Protein AF-A0AAU7VN62-F1 (afdb_monomer)

Solvent-accessible surface area (backbone atoms only — not comparable to full-atom values): 5096 Å² total; per-residue (Å²): 115,74,67,59,61,48,51,53,51,51,59,72,43,40,69,59,53,56,62,62,41,70,81,49,58,81,85,50,36,66,60,52,51,51,50,53,53,51,50,52,51,48,33,44,75,71,55,77,43,69,92,66,53,73,66,59,46,48,52,52,53,56,58,50,48,59,63,36,71,80,62,66,93,66,63,80,69,55,67,66,62,74,74,108

Structure (mmCIF, N/CA/C/O backbone):
data_AF-A0AAU7VN62-F1
#
_entry.id   AF-A0AAU7VN62-F1
#
loop_
_atom_site.group_PDB
_atom_site.id
_atom_site.type_symbol
_atom_site.label_atom_id
_atom_site.label_alt_id
_atom_site.label_comp_id
_atom_site.label_asym_id
_atom_site.label_entity_id
_atom_site.label_seq_id
_atom_site.pdbx_PDB_ins_code
_atom_site.Cartn_x
_atom_site.Cartn_y
_atom_site.Cartn_z
_atom_site.occupancy
_atom_site.B_iso_or_equiv
_atom_site.auth_seq_id
_atom_site.auth_comp_id
_atom_site.auth_asym_id
_atom_site.auth_atom_id
_atom_site.pdbx_PDB_model_num
ATOM 1 N N . MET A 1 1 ? -6.901 -1.332 -22.812 1.00 53.53 1 MET A N 1
ATOM 2 C CA . MET A 1 1 ? -5.954 -2.416 -22.452 1.00 53.53 1 MET A CA 1
ATOM 3 C C . MET A 1 1 ? -5.222 -2.148 -21.137 1.00 53.53 1 MET A C 1
ATOM 5 O O . MET A 1 1 ? -5.276 -3.018 -20.285 1.00 53.53 1 MET A O 1
ATOM 9 N N . LEU A 1 2 ? -4.600 -0.977 -20.921 1.00 58.88 2 LEU A N 1
ATOM 10 C CA . LEU A 1 2 ? -3.851 -0.695 -19.678 1.00 58.88 2 LEU A CA 1
ATOM 11 C C . LEU A 1 2 ? -4.726 -0.635 -18.407 1.00 58.88 2 LEU A C 1
ATOM 13 O O . LEU A 1 2 ? -4.311 -1.100 -17.352 1.00 58.88 2 LEU A O 1
ATOM 17 N N . GLU A 1 3 ? -5.941 -0.090 -18.514 1.00 64.06 3 GLU A N 1
ATOM 18 C CA . GLU A 1 3 ? -6.861 0.050 -17.373 1.00 64.06 3 GLU A CA 1
ATOM 19 C C . GLU A 1 3 ? -7.359 -1.301 -16.836 1.00 64.06 3 GLU A C 1
ATOM 21 O O . GLU A 1 3 ? -7.503 -1.458 -15.628 1.00 64.06 3 GLU A O 1
ATOM 26 N N . GLY A 1 4 ? -7.547 -2.297 -17.710 1.00 71.56 4 GLY A N 1
ATOM 27 C CA . GLY A 1 4 ? -8.014 -3.631 -17.317 1.00 71.56 4 GLY A CA 1
ATOM 28 C C . GLY A 1 4 ? -6.997 -4.383 -16.458 1.00 71.56 4 GLY A C 1
ATOM 29 O O . GLY A 1 4 ? -7.343 -4.876 -15.392 1.00 71.56 4 GLY A O 1
ATOM 30 N N . VAL A 1 5 ? -5.724 -4.375 -16.868 1.00 71.12 5 VAL A N 1
ATOM 31 C CA . VAL A 1 5 ? -4.621 -5.006 -16.116 1.00 71.12 5 VAL A CA 1
ATOM 32 C C . VAL A 1 5 ? -4.439 -4.352 -14.742 1.00 71.12 5 VAL A C 1
ATOM 34 O O . VAL A 1 5 ? -4.093 -5.009 -13.763 1.00 71.12 5 VAL A O 1
ATOM 37 N N . PHE A 1 6 ? -4.681 -3.043 -14.651 1.00 72.50 6 PHE A N 1
ATOM 38 C CA . PHE A 1 6 ? -4.568 -2.315 -13.394 1.00 72.50 6 PHE A CA 1
ATOM 39 C C . PHE A 1 6 ? -5.705 -2.653 -12.419 1.00 72.50 6 PHE A C 1
ATOM 41 O O . PHE A 1 6 ? -5.441 -2.896 -11.242 1.00 72.50 6 PHE A O 1
ATOM 48 N N . MET A 1 7 ? -6.952 -2.699 -12.897 1.00 79.00 7 MET A N 1
ATOM 49 C CA . MET A 1 7 ? -8.095 -3.099 -12.067 1.00 79.00 7 MET A CA 1
ATOM 50 C C . MET A 1 7 ? -7.935 -4.533 -11.561 1.00 79.00 7 MET A C 1
ATOM 52 O O . MET A 1 7 ? -8.108 -4.785 -10.376 1.00 79.00 7 MET A O 1
ATOM 56 N N . GLU A 1 8 ? -7.456 -5.435 -12.415 1.00 80.94 8 GLU A N 1
ATOM 57 C CA . GLU A 1 8 ? -7.152 -6.814 -12.033 1.00 80.94 8 GLU A CA 1
ATOM 58 C C . GLU A 1 8 ? -6.052 -6.889 -10.954 1.00 80.94 8 GLU A C 1
ATOM 60 O O . GLU A 1 8 ? -6.117 -7.698 -10.028 1.00 80.94 8 GLU A O 1
ATOM 65 N N . ALA A 1 9 ? -5.048 -6.008 -11.006 1.00 78.12 9 ALA A N 1
ATOM 66 C CA . ALA A 1 9 ? -4.037 -5.910 -9.954 1.00 78.12 9 ALA A CA 1
ATOM 67 C C . ALA A 1 9 ? -4.620 -5.395 -8.624 1.00 78.12 9 ALA A C 1
ATOM 69 O O . ALA A 1 9 ? -4.260 -5.913 -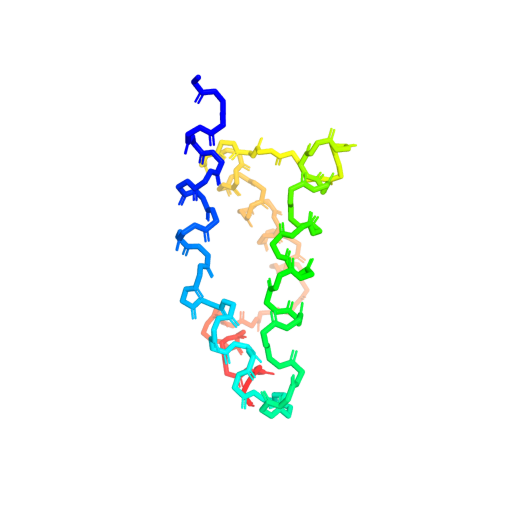7.565 1.00 78.12 9 ALA A O 1
ATOM 70 N N . ILE A 1 10 ? -5.514 -4.401 -8.661 1.00 83.00 10 ILE A N 1
ATOM 71 C CA . ILE A 1 10 ? -6.232 -3.903 -7.474 1.00 83.00 10 ILE A CA 1
ATOM 72 C C . ILE A 1 10 ? -7.099 -5.008 -6.865 1.00 83.00 10 ILE A C 1
ATOM 74 O O . ILE A 1 10 ? -7.042 -5.212 -5.651 1.00 83.00 10 ILE A O 1
ATOM 78 N N . ASP A 1 11 ? -7.825 -5.760 -7.689 1.00 86.00 11 ASP A N 1
ATOM 79 C CA . ASP A 1 11 ? -8.677 -6.866 -7.245 1.00 86.00 11 ASP A CA 1
ATOM 80 C C . ASP A 1 11 ? -7.847 -7.977 -6.588 1.00 86.00 11 ASP A C 1
ATOM 82 O O . ASP A 1 11 ? -8.179 -8.464 -5.507 1.00 86.00 11 ASP A O 1
ATOM 86 N N . ASN A 1 12 ? -6.682 -8.299 -7.154 1.00 85.62 12 ASN A N 1
ATOM 87 C CA . ASN A 1 12 ? -5.736 -9.236 -6.543 1.00 85.62 12 ASN A CA 1
ATOM 88 C C . ASN A 1 12 ? -5.166 -8.738 -5.198 1.00 85.62 12 ASN A C 1
ATOM 90 O O . ASN A 1 12 ?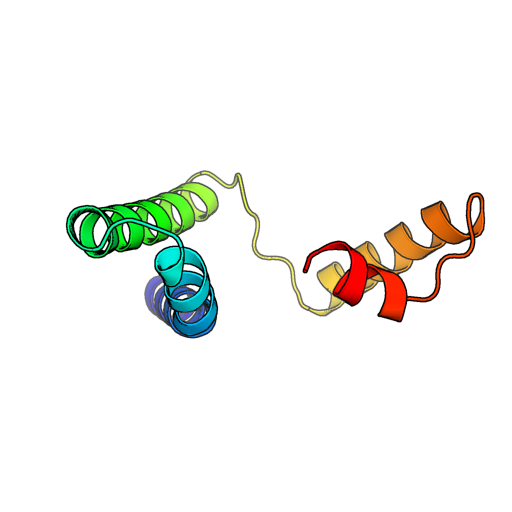 -4.785 -9.539 -4.340 1.00 85.62 12 ASN A O 1
ATOM 94 N N . MET A 1 13 ? -5.093 -7.420 -4.989 1.00 83.56 13 MET A N 1
ATOM 95 C CA . MET A 1 13 ? -4.655 -6.810 -3.728 1.00 83.56 13 MET A CA 1
ATOM 96 C C . MET A 1 13 ? -5.785 -6.684 -2.695 1.00 83.56 13 MET A C 1
ATOM 98 O O . MET A 1 13 ? -5.506 -6.546 -1.499 1.00 83.56 13 MET A O 1
ATOM 102 N N . GLU A 1 14 ? -7.044 -6.778 -3.121 1.00 86.44 14 GLU A N 1
ATOM 103 C CA . GLU A 1 14 ? -8.233 -6.555 -2.300 1.00 86.44 14 GLU A CA 1
ATOM 104 C C . GLU A 1 14 ? -8.291 -7.422 -1.024 1.00 86.44 14 GLU A C 1
ATOM 106 O O . GLU A 1 14 ? -8.541 -6.867 0.052 1.00 86.44 14 GLU A O 1
ATOM 111 N N . PRO A 1 15 ? -7.964 -8.734 -1.048 1.00 88.50 15 PRO A N 1
ATOM 112 C CA . PRO A 1 15 ? -7.956 -9.558 0.164 1.00 88.50 15 PRO A CA 1
ATOM 113 C C . PRO A 1 15 ? -6.974 -9.042 1.221 1.00 88.50 15 PRO A C 1
ATOM 115 O O . PRO A 1 15 ? -7.226 -9.120 2.427 1.00 88.50 15 PRO A O 1
ATOM 118 N N . LYS A 1 16 ? -5.843 -8.489 0.774 1.00 87.50 16 LYS A N 1
ATOM 119 C CA . LYS A 1 16 ? -4.807 -7.948 1.653 1.00 87.50 16 LYS A CA 1
ATOM 120 C C . LYS A 1 16 ? -5.226 -6.598 2.230 1.00 87.50 16 LYS A C 1
ATOM 122 O O . LYS A 1 16 ? -5.031 -6.383 3.423 1.00 87.50 16 LYS A O 1
ATOM 127 N N . ILE A 1 17 ? -5.846 -5.740 1.416 1.00 87.25 17 ILE A N 1
ATOM 128 C CA . ILE A 1 17 ? -6.409 -4.451 1.850 1.00 87.25 17 ILE A CA 1
ATOM 129 C C . ILE A 1 17 ? -7.485 -4.686 2.918 1.00 87.25 17 ILE A C 1
ATOM 131 O O . ILE A 1 17 ? -7.374 -4.159 4.024 1.00 87.25 17 ILE A O 1
ATOM 135 N N . LYS A 1 18 ? -8.460 -5.564 2.645 1.00 86.94 18 LYS A N 1
ATOM 136 C CA . LYS A 1 18 ? -9.538 -5.909 3.588 1.00 86.94 18 LYS A CA 1
ATOM 137 C C . LYS A 1 18 ? -8.997 -6.464 4.906 1.00 86.94 18 LYS A C 1
ATOM 139 O O . LYS A 1 18 ? -9.443 -6.060 5.977 1.00 86.94 18 LYS A O 1
ATOM 144 N N . LYS A 1 19 ? -7.978 -7.333 4.853 1.00 89.94 19 LYS A N 1
ATOM 145 C CA . LYS A 1 19 ? -7.317 -7.849 6.062 1.00 89.94 19 LYS A CA 1
ATOM 146 C C . LYS A 1 19 ? -6.674 -6.735 6.895 1.00 89.94 19 LYS A C 1
ATOM 148 O O . LYS A 1 19 ? -6.769 -6.776 8.117 1.00 89.94 19 LYS A O 1
ATOM 153 N N . SER A 1 20 ? -6.035 -5.754 6.259 1.00 85.62 20 SER A N 1
ATOM 154 C CA . SER A 1 20 ? -5.409 -4.618 6.949 1.00 85.62 20 SER A CA 1
ATOM 155 C C . SER A 1 20 ? -6.427 -3.655 7.574 1.00 85.62 20 SER A C 1
ATOM 157 O O . SER A 1 20 ? -6.164 -3.121 8.649 1.00 85.62 20 SER A O 1
ATOM 159 N N . LEU A 1 21 ? -7.597 -3.482 6.954 1.00 90.50 21 LEU A N 1
ATOM 160 C CA . LEU A 1 21 ? -8.681 -2.619 7.445 1.00 90.50 21 LEU A CA 1
ATOM 161 C C . LEU A 1 21 ? -9.437 -3.199 8.649 1.00 90.50 21 LEU A C 1
ATOM 163 O O . LEU A 1 21 ? -10.115 -2.474 9.368 1.00 90.50 21 LEU A O 1
ATOM 167 N N . ASN A 1 22 ? -9.308 -4.495 8.937 1.00 88.94 22 ASN A N 1
ATOM 168 C CA . ASN A 1 22 ? -9.937 -5.075 10.128 1.00 88.94 22 ASN A CA 1
ATOM 169 C C . ASN A 1 22 ? -9.397 -4.495 11.446 1.00 88.94 22 ASN A C 1
ATOM 171 O O . ASN A 1 22 ? -10.078 -4.586 12.465 1.00 88.94 22 ASN A O 1
ATOM 175 N N . ASN A 1 23 ? -8.219 -3.864 11.415 1.00 86.06 23 ASN A N 1
ATOM 176 C CA . ASN A 1 23 ? -7.614 -3.192 12.564 1.00 86.06 23 ASN A CA 1
ATOM 177 C C . ASN A 1 23 ? -8.037 -1.718 12.707 1.00 86.06 23 ASN A C 1
ATOM 179 O O . ASN A 1 23 ? -7.557 -1.044 13.615 1.00 86.06 23 ASN A O 1
ATOM 183 N N . THR A 1 24 ? -8.898 -1.201 11.826 1.00 88.50 24 THR A N 1
ATOM 184 C CA . THR A 1 24 ? -9.403 0.179 11.891 1.00 88.50 24 THR A CA 1
ATOM 185 C C . THR A 1 24 ? -10.859 0.220 12.342 1.00 88.50 24 THR A C 1
ATOM 187 O O . THR A 1 24 ? -11.572 -0.797 12.347 1.00 88.50 24 THR A O 1
ATOM 190 N N . THR A 1 25 ? -11.305 1.404 12.767 1.00 88.94 25 THR A N 1
ATOM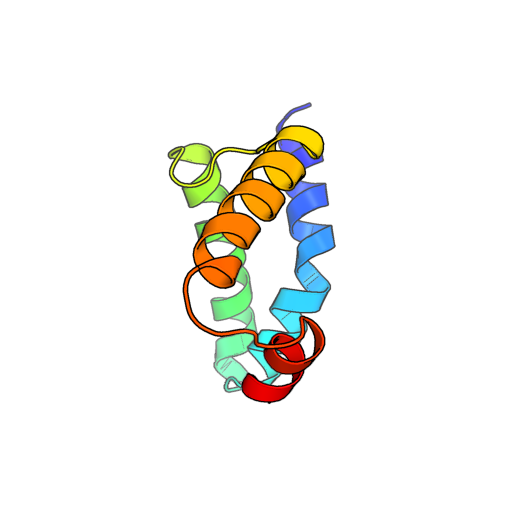 191 C CA . THR A 1 25 ? -12.677 1.611 13.233 1.00 88.94 25 THR A CA 1
ATOM 192 C C . THR A 1 25 ? -13.666 1.375 12.093 1.00 88.94 25 THR A C 1
ATOM 194 O O . THR A 1 25 ? -13.393 1.699 10.940 1.00 88.94 25 THR A O 1
ATOM 197 N N . HIS A 1 26 ? -14.828 0.790 12.393 1.00 86.75 26 HIS A N 1
ATOM 198 C CA . HIS A 1 26 ? -15.805 0.423 11.362 1.00 86.75 26 HIS A CA 1
ATOM 199 C C . HIS A 1 26 ? -16.265 1.604 10.497 1.00 86.75 26 HIS A C 1
ATOM 201 O O . HIS A 1 26 ? -16.516 1.405 9.312 1.00 86.75 26 HIS A O 1
ATOM 207 N N . GLN A 1 27 ? -16.345 2.805 11.075 1.00 90.38 27 GLN A N 1
ATOM 208 C CA . GLN A 1 27 ? -16.757 4.020 10.372 1.00 90.38 27 GLN A CA 1
ATOM 209 C C . GLN A 1 27 ? -15.741 4.456 9.311 1.00 90.38 27 GLN A C 1
ATOM 211 O O . GLN A 1 27 ? -16.143 4.905 8.247 1.00 90.38 27 GLN A O 1
ATOM 216 N N . GLU A 1 28 ? -14.443 4.263 9.552 1.00 89.44 28 GLU A N 1
ATOM 217 C CA . GLU A 1 28 ? -13.383 4.735 8.650 1.00 89.44 28 GLU A CA 1
ATOM 218 C C . GLU A 1 28 ? -13.008 3.709 7.572 1.00 89.44 28 GLU A C 1
ATOM 220 O O . GLU A 1 28 ? -12.299 4.034 6.623 1.00 89.44 28 GLU A O 1
ATOM 225 N N . ARG A 1 29 ? -13.447 2.448 7.697 1.00 91.31 29 ARG A N 1
ATOM 226 C CA . ARG A 1 29 ? -13.004 1.351 6.816 1.00 91.31 29 ARG A CA 1
ATOM 227 C C . ARG A 1 29 ? -13.288 1.602 5.342 1.00 91.31 29 ARG A C 1
ATOM 229 O O . ARG A 1 29 ? -12.411 1.335 4.529 1.00 91.31 29 ARG A O 1
ATOM 236 N N . GLN A 1 30 ? -14.487 2.078 5.006 1.00 90.50 30 GLN A N 1
ATOM 237 C CA . GLN A 1 30 ? -14.856 2.329 3.610 1.00 90.50 30 GLN A CA 1
ATOM 238 C C . GLN A 1 30 ? -14.042 3.477 3.012 1.00 90.50 30 GLN A C 1
ATOM 240 O O . GLN A 1 30 ? -13.520 3.338 1.905 1.00 90.50 30 GLN A O 1
ATOM 245 N N . ASP A 1 31 ? -13.876 4.567 3.758 1.00 92.44 31 ASP A N 1
ATOM 246 C CA . ASP A 1 31 ? -13.109 5.727 3.302 1.00 92.44 31 ASP A CA 1
ATOM 247 C C . ASP A 1 31 ? -11.629 5.371 3.123 1.00 92.44 31 ASP A C 1
ATOM 249 O O . ASP A 1 31 ? -11.039 5.639 2.075 1.00 92.44 31 ASP A O 1
ATOM 253 N N . LEU A 1 32 ? -11.047 4.666 4.098 1.00 91.94 32 LEU A N 1
ATOM 254 C CA . LEU A 1 32 ? -9.668 4.182 4.032 1.00 91.94 32 LEU A CA 1
ATOM 255 C C . LEU A 1 32 ? -9.456 3.186 2.889 1.00 91.94 32 LEU A C 1
ATOM 257 O O . LEU A 1 32 ? -8.413 3.212 2.236 1.00 91.94 32 LEU A O 1
ATOM 261 N N . GLU A 1 33 ? -10.426 2.307 2.622 1.00 90.94 33 GLU A N 1
ATOM 262 C CA . GLU A 1 33 ? -10.357 1.387 1.486 1.00 90.94 33 GLU A CA 1
ATOM 263 C C . GLU A 1 33 ? -10.231 2.151 0.166 1.00 90.94 33 GLU A C 1
ATOM 265 O O . GLU A 1 33 ? -9.364 1.836 -0.656 1.00 90.94 33 GLU A O 1
ATOM 270 N N . GLN A 1 34 ? -11.069 3.170 -0.025 1.00 90.31 34 GLN A N 1
ATOM 271 C CA . GLN A 1 34 ? -11.044 3.978 -1.237 1.00 90.31 34 GLN A CA 1
ATOM 272 C C . GLN A 1 34 ? -9.769 4.811 -1.342 1.00 90.31 34 GLN A C 1
ATOM 274 O O . GLN A 1 34 ? -9.166 4.866 -2.415 1.00 90.31 34 GLN A O 1
ATOM 279 N N . GLU A 1 35 ? -9.299 5.390 -0.237 1.00 93.00 35 GLU A N 1
ATOM 280 C CA . GLU A 1 35 ? -8.049 6.150 -0.215 1.00 93.00 35 GLU A CA 1
ATOM 281 C C . GLU A 1 35 ? -6.846 5.276 -0.607 1.00 93.00 35 GLU A C 1
ATOM 283 O O . GLU A 1 35 ? -6.004 5.692 -1.407 1.00 93.00 35 GLU A O 1
ATOM 288 N N . ILE A 1 36 ? -6.774 4.037 -0.103 1.00 89.75 36 ILE A N 1
ATOM 289 C CA . ILE A 1 36 ? -5.711 3.084 -0.454 1.00 89.75 36 ILE A CA 1
ATOM 290 C C . ILE A 1 36 ? -5.744 2.761 -1.952 1.00 89.75 36 ILE A C 1
ATOM 292 O O . ILE A 1 36 ? -4.693 2.774 -2.603 1.00 89.75 36 ILE A O 1
ATOM 296 N N . LYS A 1 37 ? -6.932 2.501 -2.517 1.00 88.12 37 LYS A N 1
ATOM 297 C CA . LYS A 1 37 ? -7.092 2.227 -3.955 1.00 88.12 37 LYS A CA 1
ATOM 298 C C . LYS A 1 37 ? -6.673 3.435 -4.798 1.00 88.12 37 LYS A C 1
ATOM 300 O O . LYS A 1 37 ? -5.896 3.272 -5.740 1.00 88.12 37 LYS A O 1
ATOM 305 N N . LEU A 1 38 ? -7.092 4.648 -4.426 1.00 89.75 38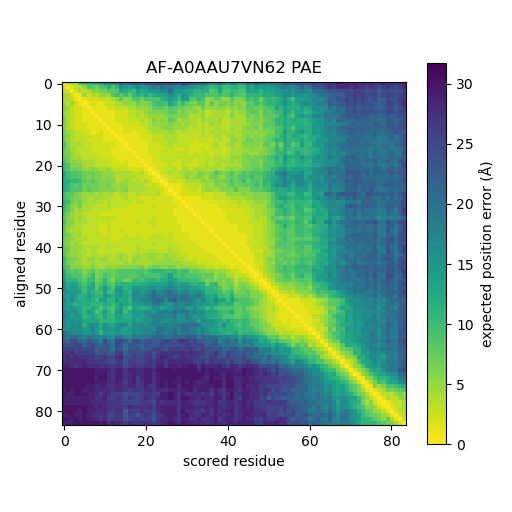 LEU A N 1
ATOM 306 C CA . LEU A 1 38 ? -6.690 5.886 -5.104 1.00 89.75 38 LEU A CA 1
ATOM 307 C C . LEU A 1 38 ? -5.173 6.097 -5.066 1.00 89.75 38 LEU A C 1
ATOM 309 O O . LEU A 1 38 ? -4.560 6.320 -6.110 1.00 89.75 38 LEU A O 1
ATOM 313 N N . LYS A 1 39 ? -4.540 5.954 -3.897 1.00 87.56 39 LYS A N 1
ATOM 314 C CA . LYS A 1 39 ? -3.084 6.119 -3.769 1.00 87.56 39 LYS A CA 1
ATOM 315 C C . LYS A 1 39 ? -2.302 5.080 -4.564 1.00 87.56 39 LYS A C 1
ATOM 317 O O . LYS A 1 39 ? -1.240 5.402 -5.095 1.00 87.56 39 LYS A O 1
ATOM 322 N N . ALA A 1 40 ? -2.808 3.852 -4.683 1.00 84.12 40 ALA A N 1
ATOM 323 C CA . ALA A 1 40 ? -2.200 2.835 -5.537 1.00 84.12 40 ALA A CA 1
ATOM 324 C C . ALA A 1 40 ? -2.242 3.246 -7.021 1.00 84.12 40 ALA A C 1
ATOM 326 O O . ALA A 1 40 ? -1.227 3.148 -7.715 1.00 84.12 40 ALA A O 1
ATOM 327 N N . VAL A 1 41 ? -3.380 3.775 -7.490 1.00 83.75 41 VAL A N 1
ATOM 328 C CA . VAL A 1 41 ? -3.531 4.314 -8.855 1.00 83.75 41 VAL A CA 1
ATOM 329 C C . VAL A 1 41 ? -2.570 5.473 -9.086 1.00 83.75 41 VAL A C 1
ATOM 331 O O . VAL A 1 41 ? -1.836 5.490 -10.075 1.00 83.75 41 VAL A O 1
ATOM 334 N N . GLU A 1 42 ? -2.543 6.437 -8.170 1.00 85.81 42 GLU A N 1
ATOM 335 C CA . GLU A 1 42 ? -1.668 7.603 -8.260 1.00 85.81 42 GLU A CA 1
ATOM 336 C C . GLU A 1 42 ? -0.194 7.212 -8.271 1.00 85.81 42 GLU A C 1
ATOM 338 O O . GLU A 1 42 ? 0.576 7.748 -9.065 1.00 85.81 42 GLU A O 1
ATOM 343 N N . ALA A 1 43 ? 0.220 6.264 -7.431 1.00 83.50 43 ALA A N 1
ATOM 344 C CA . ALA A 1 43 ? 1.608 5.826 -7.359 1.00 83.50 43 ALA A CA 1
ATOM 345 C C . ALA A 1 43 ? 2.090 5.193 -8.673 1.00 83.50 43 ALA A C 1
ATOM 347 O O . ALA A 1 43 ? 3.240 5.403 -9.066 1.00 83.50 43 ALA A O 1
ATOM 348 N N . VAL A 1 44 ? 1.214 4.470 -9.376 1.00 79.38 44 VAL A N 1
ATOM 349 C CA . VAL A 1 44 ? 1.519 3.923 -10.704 1.00 79.38 44 VAL A CA 1
ATOM 350 C C . VAL A 1 44 ? 1.490 5.017 -11.771 1.00 79.38 44 VAL A C 1
ATOM 352 O O . VAL A 1 44 ? 2.443 5.13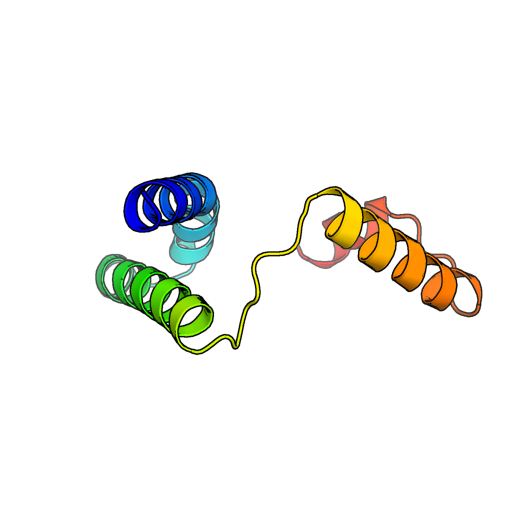2 -12.540 1.00 79.38 44 VAL A O 1
ATOM 355 N N . LYS A 1 45 ? 0.464 5.883 -11.784 1.00 81.38 45 LYS A N 1
ATOM 356 C CA . LYS A 1 45 ? 0.360 6.999 -12.746 1.00 81.38 45 LYS A CA 1
ATOM 357 C C . LYS A 1 45 ? 1.535 7.974 -12.653 1.00 81.38 45 LYS A C 1
ATOM 359 O O . LYS A 1 45 ? 2.038 8.432 -13.670 1.00 81.38 45 LYS A O 1
ATOM 364 N N . THR A 1 46 ? 1.985 8.275 -11.438 1.00 83.88 46 THR A N 1
ATOM 365 C CA . THR A 1 46 ? 3.118 9.180 -11.177 1.00 83.88 46 THR A CA 1
ATOM 366 C C . THR A 1 46 ? 4.479 8.499 -11.341 1.00 83.88 46 THR A C 1
ATOM 368 O O . THR A 1 46 ? 5.510 9.147 -11.180 1.00 83.88 46 THR A O 1
ATOM 371 N N . GLY A 1 47 ? 4.512 7.194 -11.636 1.00 76.12 47 GLY A N 1
ATOM 372 C CA . GLY A 1 47 ? 5.748 6.428 -11.790 1.00 76.12 47 GLY A CA 1
ATOM 373 C C . GLY A 1 47 ? 6.536 6.222 -10.492 1.00 76.12 47 GLY A C 1
ATOM 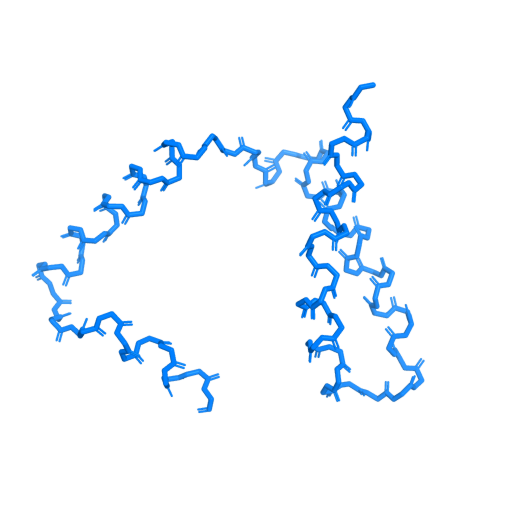374 O O . GLY A 1 47 ? 7.665 5.732 -10.554 1.00 76.12 47 GLY A O 1
ATOM 375 N N . LYS A 1 48 ? 5.959 6.553 -9.322 1.00 74.94 48 LYS A N 1
ATOM 376 C CA . LYS A 1 48 ? 6.530 6.225 -8.000 1.00 74.94 48 LYS A CA 1
ATOM 377 C C . LYS A 1 48 ? 6.686 4.718 -7.828 1.00 74.94 48 LYS A C 1
ATOM 379 O O . LYS A 1 48 ? 7.652 4.259 -7.226 1.00 74.94 48 LYS A O 1
ATOM 384 N N . ILE A 1 49 ? 5.738 3.958 -8.369 1.00 70.62 49 ILE A N 1
ATOM 385 C CA . ILE A 1 49 ? 5.797 2.505 -8.463 1.00 70.62 49 ILE A CA 1
ATOM 386 C C . ILE A 1 49 ? 5.851 2.162 -9.944 1.00 70.62 49 ILE A C 1
ATOM 388 O O . ILE A 1 49 ? 4.912 2.436 -10.690 1.00 70.62 49 ILE A O 1
ATOM 392 N N . LYS A 1 50 ? 6.960 1.559 -10.372 1.00 68.69 50 LYS A N 1
ATOM 393 C CA . LYS A 1 50 ? 7.057 0.982 -11.710 1.00 68.69 50 LYS A CA 1
ATOM 394 C C . LYS A 1 50 ? 6.608 -0.476 -11.653 1.00 68.69 50 LYS A C 1
ATOM 396 O O . LYS A 1 50 ? 7.093 -1.198 -10.776 1.00 68.69 50 LYS A O 1
ATOM 401 N N . PRO A 1 51 ? 5.722 -0.919 -12.560 1.00 65.94 51 PRO A N 1
ATOM 402 C CA . PRO A 1 51 ? 5.486 -2.340 -12.737 1.00 65.94 51 PRO A CA 1
ATOM 403 C C . PRO A 1 51 ? 6.821 -2.978 -13.123 1.00 65.94 51 PRO A C 1
ATOM 405 O O . PRO A 1 51 ? 7.482 -2.528 -14.057 1.00 65.94 51 PRO A O 1
ATOM 408 N N . ILE A 1 52 ? 7.242 -3.969 -12.348 1.00 74.75 52 ILE A N 1
ATOM 409 C CA . ILE A 1 52 ? 8.429 -4.770 -12.638 1.00 74.75 52 ILE A CA 1
ATOM 410 C C . ILE A 1 52 ? 7.966 -6.129 -13.138 1.00 74.75 52 ILE A C 1
ATOM 412 O O . ILE A 1 52 ? 6.994 -6.687 -12.621 1.00 74.75 52 ILE A O 1
ATOM 416 N N . GLY A 1 53 ? 8.653 -6.657 -14.146 1.00 71.62 53 GLY A N 1
ATOM 417 C CA . GLY A 1 53 ? 8.409 -8.020 -14.603 1.00 71.62 53 GLY A CA 1
ATOM 418 C C . GLY A 1 53 ? 8.703 -9.027 -13.489 1.00 71.62 53 GLY A C 1
ATOM 419 O O . GLY A 1 53 ? 9.522 -8.770 -12.606 1.00 71.62 53 GLY A O 1
ATOM 420 N N . PHE A 1 54 ? 8.072 -10.204 -13.534 1.00 71.88 54 PHE A N 1
ATOM 421 C CA . PHE A 1 54 ? 8.319 -11.262 -12.545 1.00 71.88 54 PHE A CA 1
ATOM 422 C C . PHE A 1 54 ? 9.815 -11.610 -12.417 1.00 71.88 54 PHE A C 1
ATOM 424 O O . PHE A 1 54 ? 10.326 -11.757 -11.308 1.00 71.88 54 PHE A O 1
ATOM 431 N N . TRP A 1 55 ? 10.538 -11.684 -13.538 1.00 74.38 55 TRP A N 1
ATOM 432 C CA . TRP A 1 55 ? 11.977 -11.965 -13.542 1.00 74.38 55 TRP A CA 1
ATOM 433 C C . TRP A 1 55 ? 12.809 -10.810 -12.976 1.00 74.38 55 TRP A C 1
ATOM 435 O O . TRP A 1 55 ? 13.694 -11.060 -12.167 1.00 74.38 55 TRP A O 1
ATOM 445 N N . GLU A 1 56 ? 12.460 -9.557 -13.281 1.00 75.25 56 GLU A N 1
ATOM 446 C CA . GLU A 1 56 ? 13.105 -8.379 -12.677 1.00 75.25 56 GLU A CA 1
ATOM 447 C C . GLU A 1 56 ? 12.862 -8.311 -11.162 1.00 75.25 56 GLU A C 1
ATOM 449 O O . GLU A 1 56 ? 13.738 -7.913 -10.392 1.00 75.25 56 GLU A O 1
ATOM 454 N N . PHE A 1 57 ? 11.665 -8.704 -10.711 1.00 79.00 57 PHE A N 1
ATOM 455 C CA . PHE A 1 57 ? 11.364 -8.858 -9.291 1.00 79.00 57 PHE A CA 1
ATOM 456 C C . PHE A 1 57 ? 12.238 -9.939 -8.660 1.00 79.00 57 PHE A C 1
ATOM 458 O O . PHE A 1 57 ? 12.850 -9.685 -7.623 1.00 79.00 57 PHE A O 1
ATOM 465 N N . LYS A 1 58 ? 12.326 -11.117 -9.288 1.00 75.88 58 LYS A N 1
ATOM 466 C CA . LYS A 1 58 ? 13.141 -12.233 -8.801 1.00 75.88 58 LYS A CA 1
ATOM 467 C C . LYS A 1 58 ? 14.613 -11.840 -8.695 1.00 75.88 58 LYS A C 1
ATOM 469 O O . LYS A 1 58 ? 15.206 -12.032 -7.641 1.00 75.88 58 LYS A O 1
ATOM 474 N N . GLU A 1 59 ? 15.174 -11.215 -9.725 1.00 80.69 59 GLU A N 1
ATOM 475 C CA . GLU A 1 59 ? 16.557 -10.733 -9.717 1.00 80.69 59 GLU A CA 1
AT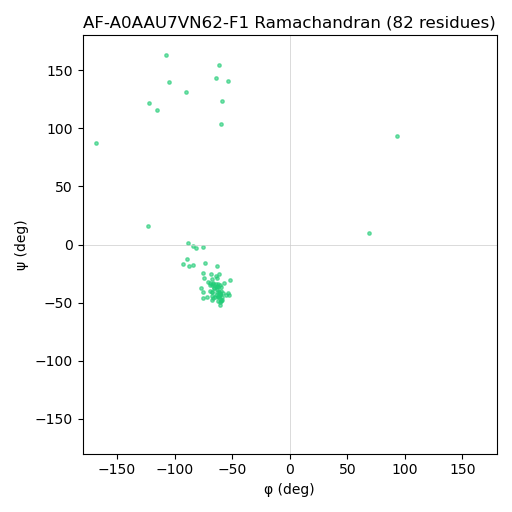OM 476 C C . GLU A 1 59 ? 16.802 -9.704 -8.612 1.00 80.69 59 GLU A C 1
ATOM 478 O O . GLU A 1 59 ? 17.795 -9.805 -7.893 1.00 80.69 59 GLU A O 1
ATOM 483 N N . LYS A 1 60 ? 15.891 -8.742 -8.404 1.00 76.69 60 LYS A N 1
ATOM 484 C CA . LYS A 1 60 ? 15.999 -7.774 -7.295 1.00 76.69 60 LYS A CA 1
ATOM 485 C C . LYS A 1 60 ? 15.872 -8.433 -5.926 1.00 76.69 60 LYS A C 1
ATOM 487 O O . LYS A 1 60 ? 16.553 -8.020 -4.986 1.00 76.69 60 LYS A O 1
ATOM 492 N N . PHE A 1 61 ? 15.004 -9.430 -5.799 1.00 77.75 61 PHE A N 1
ATOM 493 C CA . PHE A 1 61 ? 14.803 -10.175 -4.563 1.00 77.75 61 PHE A CA 1
ATOM 494 C C . PHE A 1 61 ? 16.041 -11.017 -4.219 1.00 77.75 61 PHE A C 1
ATOM 496 O O . PHE A 1 61 ? 16.558 -10.930 -3.105 1.00 77.75 61 PHE A O 1
ATOM 503 N N . ASP A 1 62 ? 16.574 -11.751 -5.196 1.00 77.75 62 ASP A N 1
ATOM 504 C CA . ASP A 1 62 ? 17.780 -12.567 -5.052 1.00 77.75 62 ASP A CA 1
ATOM 505 C C . ASP A 1 62 ? 19.048 -11.702 -4.881 1.00 77.75 62 ASP A C 1
ATOM 507 O O . ASP A 1 62 ? 19.914 -12.021 -4.066 1.00 77.75 62 ASP A O 1
ATOM 511 N N . SER A 1 63 ? 19.131 -10.536 -5.530 1.00 67.50 63 SER A N 1
ATOM 512 C CA . SER A 1 63 ? 20.224 -9.571 -5.306 1.00 67.50 63 SER A CA 1
ATOM 513 C C . SER A 1 63 ? 20.183 -8.955 -3.906 1.00 67.50 63 SER A C 1
ATOM 515 O O . SER A 1 63 ? 21.229 -8.673 -3.322 1.00 67.50 63 SER A O 1
ATOM 517 N N . ASN A 1 64 ? 18.990 -8.753 -3.334 1.00 57.78 64 ASN A N 1
ATOM 518 C CA . ASN A 1 64 ? 18.860 -8.305 -1.947 1.00 57.78 64 ASN A CA 1
ATOM 519 C C . ASN A 1 64 ? 19.249 -9.402 -0.952 1.00 57.78 64 ASN A C 1
ATOM 521 O O . ASN A 1 64 ? 19.832 -9.077 0.077 1.00 57.78 64 ASN A O 1
ATOM 525 N N . LYS A 1 65 ? 19.016 -10.683 -1.268 1.00 52.41 65 LYS A N 1
ATOM 526 C CA . LYS A 1 65 ? 19.480 -11.834 -0.467 1.00 52.41 65 LYS A CA 1
ATOM 527 C C . LYS A 1 65 ? 20.985 -11.772 -0.187 1.00 52.41 65 LYS A C 1
ATOM 529 O O . LYS A 1 65 ? 21.384 -11.911 0.966 1.00 52.41 65 LYS A O 1
ATOM 534 N N . ASN A 1 66 ? 21.795 -11.433 -1.194 1.00 49.06 66 ASN A N 1
ATOM 535 C CA . ASN A 1 66 ? 23.251 -11.306 -1.051 1.00 49.06 66 ASN A CA 1
ATOM 536 C C . ASN A 1 66 ? 23.688 -10.227 -0.047 1.00 49.06 66 ASN A C 1
ATOM 538 O O . ASN A 1 66 ? 24.757 -10.357 0.534 1.00 49.06 66 ASN A O 1
ATOM 542 N N . LYS A 1 67 ? 22.879 -9.190 0.220 1.00 46.34 67 LYS A N 1
ATOM 543 C CA . LYS A 1 67 ? 23.179 -8.198 1.274 1.00 46.34 67 LYS A CA 1
ATOM 544 C C . LYS A 1 67 ? 22.934 -8.735 2.689 1.00 46.34 67 LYS A C 1
ATOM 546 O O . LYS A 1 67 ? 23.555 -8.246 3.626 1.00 46.34 67 LYS A O 1
ATOM 551 N N . TYR A 1 68 ? 22.063 -9.734 2.847 1.00 46.41 68 TYR A N 1
ATOM 552 C CA . TYR A 1 68 ? 21.742 -10.363 4.136 1.00 46.41 68 TYR A CA 1
ATOM 553 C C . TYR A 1 68 ? 22.611 -11.594 4.437 1.00 46.41 68 TYR A C 1
ATOM 555 O O . TYR A 1 68 ? 22.717 -12.003 5.591 1.00 46.41 68 TYR A O 1
ATOM 563 N N . GLU A 1 69 ? 23.282 -12.165 3.433 1.00 47.44 69 GLU A N 1
ATOM 564 C CA . GLU A 1 69 ? 24.250 -13.252 3.637 1.00 47.44 69 GLU A CA 1
ATOM 565 C C . GLU A 1 69 ? 25.580 -12.756 4.231 1.00 47.44 69 GLU A C 1
ATOM 567 O O . GLU A 1 69 ? 26.203 -13.475 5.012 1.00 47.44 69 GLU A O 1
ATOM 572 N N . ILE A 1 70 ? 25.968 -11.501 3.963 1.00 47.62 70 ILE A N 1
ATOM 573 C CA . ILE A 1 70 ? 27.184 -10.873 4.520 1.00 47.62 70 ILE A CA 1
ATOM 574 C C . ILE A 1 70 ? 26.982 -10.277 5.926 1.00 47.62 70 ILE A C 1
ATOM 576 O O . ILE A 1 70 ? 27.932 -9.777 6.522 1.00 47.62 70 ILE A O 1
ATOM 580 N N . GLY A 1 71 ? 25.775 -10.338 6.497 1.00 46.22 71 GLY A N 1
ATOM 581 C CA . GLY A 1 71 ? 25.511 -9.732 7.802 1.00 46.22 71 GLY A CA 1
ATOM 582 C C . GLY A 1 71 ? 24.178 -10.137 8.413 1.00 46.22 71 GLY A C 1
ATOM 583 O O . GLY A 1 71 ? 23.209 -9.395 8.323 1.00 46.22 71 GLY A O 1
ATOM 584 N N . VAL A 1 72 ? 24.192 -11.256 9.143 1.00 51.31 72 VAL A N 1
ATOM 585 C CA . VAL A 1 72 ? 23.096 -11.849 9.937 1.00 51.31 72 VAL A CA 1
ATOM 586 C C . VAL A 1 72 ? 22.261 -12.890 9.173 1.00 51.31 72 VAL A C 1
ATOM 588 O O . VAL A 1 72 ? 21.240 -12.598 8.556 1.00 51.31 72 VAL A O 1
ATOM 591 N N . LYS A 1 73 ? 22.653 -14.165 9.328 1.00 48.84 73 LYS A N 1
ATOM 592 C CA . LYS A 1 73 ? 21.823 -15.334 8.999 1.00 48.84 73 LYS A CA 1
ATOM 593 C C . LYS A 1 73 ? 20.533 -15.298 9.822 1.00 48.84 73 LYS A C 1
ATOM 595 O O . LYS A 1 73 ? 20.533 -15.666 10.994 1.00 48.84 73 LYS A O 1
ATOM 600 N N . ILE A 1 74 ? 19.425 -14.922 9.196 1.00 49.16 74 ILE A N 1
ATOM 601 C CA . ILE A 1 74 ? 18.085 -15.175 9.726 1.00 49.16 74 ILE A CA 1
ATOM 602 C C . ILE A 1 74 ? 17.324 -15.980 8.674 1.00 49.16 74 ILE A C 1
ATOM 604 O O . ILE A 1 74 ? 17.206 -15.555 7.527 1.00 49.16 74 ILE A O 1
ATOM 608 N N . SER A 1 75 ? 16.850 -17.169 9.054 1.00 46.56 75 SER A N 1
ATOM 609 C CA . SER A 1 75 ? 16.065 -18.054 8.184 1.00 46.56 75 SER A CA 1
ATOM 610 C C . SER A 1 75 ? 14.855 -17.311 7.584 1.00 46.56 75 SER A C 1
ATOM 612 O O . SER A 1 75 ? 14.209 -16.558 8.320 1.00 46.56 75 SER A O 1
ATOM 614 N N . PRO A 1 76 ? 14.488 -17.541 6.304 1.00 52.34 76 PRO A N 1
ATOM 615 C CA . PRO A 1 76 ? 13.373 -16.859 5.632 1.00 52.34 76 PRO A CA 1
ATOM 616 C C . PRO A 1 76 ? 12.043 -16.911 6.402 1.00 52.34 76 PRO A C 1
ATOM 618 O O . PRO A 1 76 ? 11.253 -15.972 6.344 1.00 52.34 76 PRO A O 1
ATOM 621 N N . ILE A 1 77 ? 11.818 -17.978 7.178 1.00 52.34 77 ILE A N 1
ATOM 622 C CA . ILE A 1 77 ? 10.609 -18.176 7.994 1.00 52.34 77 ILE A CA 1
ATOM 623 C C . ILE A 1 77 ? 10.531 -17.157 9.146 1.00 52.34 77 ILE A C 1
ATOM 625 O O . ILE A 1 77 ? 9.445 -16.728 9.527 1.00 52.34 77 ILE A O 1
ATOM 629 N N . SER A 1 78 ? 11.671 -16.683 9.658 1.00 49.78 78 SER A N 1
ATOM 630 C CA . SER A 1 78 ? 11.721 -15.714 10.762 1.00 49.78 78 SER A CA 1
ATOM 631 C C . SER A 1 78 ? 11.095 -14.359 10.408 1.00 49.78 78 SER A C 1
ATOM 633 O O . SER A 1 78 ? 10.533 -13.701 11.284 1.00 49.78 78 SER A O 1
ATOM 635 N N . TYR A 1 79 ? 11.118 -13.958 9.132 1.00 50.44 79 TYR A N 1
ATOM 636 C CA . TYR A 1 79 ? 10.497 -12.706 8.682 1.00 50.44 79 TYR A CA 1
ATOM 637 C C . TYR A 1 79 ? 8.965 -12.724 8.761 1.00 50.44 79 TYR A C 1
ATOM 639 O O . TYR A 1 79 ? 8.354 -11.666 8.902 1.00 50.44 79 TYR A O 1
ATOM 647 N N . ILE A 1 80 ? 8.346 -13.906 8.693 1.00 51.19 80 ILE A N 1
ATOM 648 C CA . ILE A 1 80 ? 6.887 -14.063 8.774 1.00 51.19 80 ILE A CA 1
ATOM 649 C C . ILE A 1 80 ? 6.421 -13.928 10.229 1.00 51.19 80 ILE A C 1
ATOM 651 O O . ILE A 1 80 ? 5.404 -13.294 10.489 1.00 51.19 80 ILE A O 1
ATOM 655 N N . PHE A 1 81 ? 7.199 -14.451 11.180 1.00 43.56 81 PHE A N 1
ATOM 656 C CA . PHE A 1 81 ? 6.836 -14.458 12.600 1.00 43.56 81 PHE A CA 1
ATOM 657 C C . PHE A 1 81 ? 7.243 -13.196 13.372 1.00 43.56 81 PHE A C 1
ATOM 659 O O . PHE A 1 81 ? 6.664 -12.929 14.413 1.00 43.56 81 PHE A O 1
ATOM 666 N N . LYS A 1 82 ? 8.178 -12.372 12.873 1.00 43.69 82 LYS A N 1
ATOM 667 C CA . LYS A 1 82 ? 8.518 -11.075 13.503 1.00 43.69 82 LYS A CA 1
ATOM 668 C C . LYS A 1 82 ? 7.489 -9.959 13.266 1.00 43.69 82 LYS A C 1
ATOM 670 O O . LYS A 1 82 ? 7.702 -8.838 13.719 1.00 43.69 82 LYS A O 1
ATOM 675 N N . ARG A 1 83 ? 6.425 -10.228 12.507 1.00 49.56 83 ARG A N 1
ATOM 676 C CA . ARG A 1 83 ? 5.409 -9.238 12.112 1.00 49.56 83 ARG A CA 1
ATOM 677 C C . ARG A 1 83 ? 3.985 -9.627 12.535 1.00 49.56 83 ARG A C 1
ATOM 679 O O . ARG A 1 83 ? 3.035 -9.062 11.996 1.00 49.56 83 ARG A O 1
ATOM 686 N N 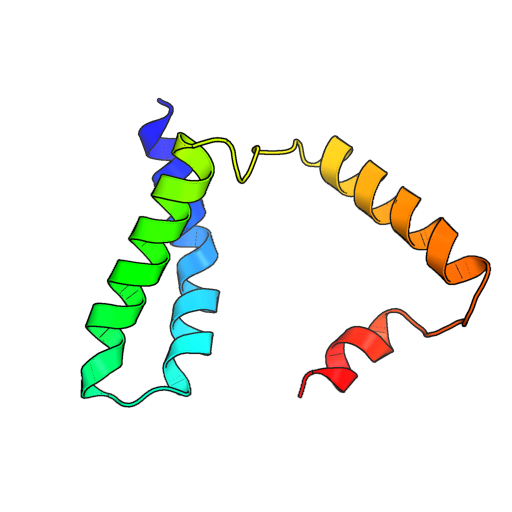. ILE A 1 84 ? 3.871 -10.582 13.461 1.00 41.66 84 ILE A N 1
ATOM 687 C CA . ILE A 1 84 ? 2.665 -10.897 14.239 1.00 41.66 84 ILE A CA 1
ATOM 688 C C . ILE A 1 84 ? 2.939 -10.465 15.677 1.00 41.66 84 ILE A C 1
ATOM 690 O O . ILE A 1 84 ? 4.082 -10.710 16.126 1.00 41.66 84 ILE A O 1
#

Foldseek 3Di:
DVVVVLVVVLVVCVVVLLVVLVPDDPVCSVVSSVVVSVVSVVCPVV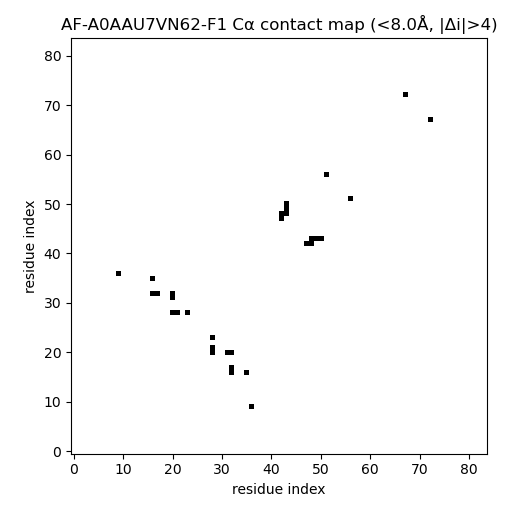VVDDDDDPVRVVVVVVVVVVVCVVPDDDPPVVVVVVVD

Organism: NCBI:txid1260629

Nearest PDB structures (foldseek):
  5c39-assembly1_B  TM=4.368E-01  e=9.122E+00  synthetic construct
  2m64-assembly1_A  TM=4.756E-01  e=9.757E+00  Phleum pratense

pLDDT: mean 73.22, std 16.13, range [41.66, 93.0]

Radius of gyration: 16.72 Å; Cα contacts (8 Å, |Δi|>4): 16; chains: 1; bounding box: 44×27×37 Å

Sequence (84 aa):
MLEGVFMEAIDNMEPKIKKSLNNTTHQERQDLEQEIKLKAVEAVKTGKIKPIGFWEFKEKFDSNKNKYEIGVKISPISYIFKRI

Mean predicted aligned error: 13.12 Å

Secondary structure (DSSP, 8-state):
-HHHHHHHHHHHHHHHHHHHHTTS-TTTHHHHHHHHHHHHHHHHHTTSS----HHHHHHHHHHHHHHHHSS----TTHHHHTT-